Protein AF-M7A2A1-F1 (afdb_monomer_lite)

Structure (mmCIF, N/CA/C/O backbone):
data_AF-M7A2A1-F1
#
_entry.id   AF-M7A2A1-F1
#
loop_
_atom_site.group_PDB
_atom_site.id
_atom_site.type_symbol
_atom_site.label_atom_id
_atom_site.label_alt_id
_atom_site.label_comp_id
_atom_site.label_asym_id
_atom_site.label_entity_id
_atom_site.label_seq_id
_atom_site.pdbx_PDB_ins_code
_atom_site.Cartn_x
_atom_site.Cartn_y
_atom_site.Cartn_z
_atom_site.occupancy
_atom_site.B_iso_or_equiv
_atom_site.auth_seq_id
_atom_site.auth_comp_id
_atom_site.auth_asym_id
_atom_site.auth_atom_id
_atom_site.pdbx_PDB_model_num
ATOM 1 N N . MET A 1 1 ? 8.200 -0.611 -2.852 1.00 81.50 1 MET A N 1
ATOM 2 C CA . MET A 1 1 ? 7.962 -1.422 -4.063 1.00 81.50 1 MET A CA 1
ATOM 3 C C . MET A 1 1 ? 6.637 -2.136 -3.879 1.00 81.50 1 MET A C 1
ATOM 5 O O . MET A 1 1 ? 6.452 -2.729 -2.826 1.00 81.50 1 MET A O 1
ATOM 9 N N . ILE A 1 2 ? 5.703 -1.992 -4.819 1.00 90.38 2 ILE A N 1
ATOM 10 C CA . ILE A 1 2 ? 4.369 -2.608 -4.728 1.00 90.38 2 ILE A CA 1
ATOM 11 C C . ILE A 1 2 ? 4.461 -4.024 -5.302 1.00 90.38 2 ILE A C 1
ATOM 13 O O . ILE A 1 2 ? 5.029 -4.198 -6.383 1.00 90.38 2 ILE A O 1
ATOM 17 N N . THR A 1 3 ? 3.926 -5.014 -4.589 1.00 93.75 3 THR A N 1
ATOM 18 C CA . THR A 1 3 ? 3.942 -6.421 -5.009 1.00 93.75 3 THR A CA 1
ATOM 19 C C . THR A 1 3 ? 2.561 -7.057 -4.943 1.00 93.75 3 THR A C 1
ATOM 21 O O . THR A 1 3 ? 1.727 -6.653 -4.134 1.00 93.75 3 THR A O 1
ATOM 24 N N . ASP A 1 4 ? 2.332 -8.072 -5.774 1.00 93.44 4 ASP A N 1
ATOM 25 C CA . ASP A 1 4 ? 1.143 -8.920 -5.681 1.00 93.44 4 ASP A CA 1
ATOM 26 C C . ASP A 1 4 ? 1.227 -9.913 -4.500 1.00 93.44 4 ASP A C 1
ATOM 28 O O . ASP A 1 4 ? 2.228 -9.988 -3.782 1.00 93.44 4 ASP A O 1
ATOM 32 N N . TYR A 1 5 ? 0.176 -10.718 -4.316 1.00 94.94 5 TYR A N 1
ATOM 33 C CA . TYR A 1 5 ? 0.100 -11.737 -3.259 1.00 94.94 5 TYR A CA 1
ATOM 34 C C . TYR A 1 5 ? 1.125 -12.879 -3.405 1.00 94.94 5 TYR A C 1
ATOM 36 O O . TYR A 1 5 ? 1.307 -13.662 -2.476 1.00 94.94 5 TYR A O 1
ATOM 44 N N . LYS A 1 6 ? 1.785 -12.993 -4.563 1.00 95.44 6 LYS A N 1
ATOM 45 C CA . LYS A 1 6 ? 2.850 -13.966 -4.851 1.00 95.44 6 LYS A CA 1
ATOM 46 C C . LYS A 1 6 ? 4.244 -13.337 -4.756 1.00 95.44 6 LYS A C 1
ATOM 48 O O . LYS A 1 6 ? 5.228 -14.012 -5.055 1.00 95.44 6 LYS A O 1
ATOM 53 N N . GLY A 1 7 ? 4.341 -12.068 -4.359 1.00 94.69 7 GLY A N 1
ATOM 54 C CA . GLY A 1 7 ? 5.600 -11.338 -4.259 1.00 94.69 7 GLY A CA 1
ATOM 55 C C . GLY A 1 7 ? 6.168 -10.872 -5.603 1.00 94.69 7 GLY A C 1
ATOM 56 O O . GLY A 1 7 ? 7.340 -10.516 -5.662 1.00 94.69 7 GLY A O 1
ATOM 57 N N . ASN A 1 8 ? 5.391 -10.861 -6.689 1.00 95.56 8 ASN A N 1
ATOM 58 C CA . ASN A 1 8 ? 5.831 -10.287 -7.962 1.00 95.56 8 ASN A CA 1
ATOM 59 C C . ASN A 1 8 ? 5.735 -8.759 -7.920 1.00 95.56 8 ASN A C 1
ATOM 61 O O . ASN A 1 8 ? 4.763 -8.202 -7.415 1.00 95.56 8 ASN A O 1
ATOM 65 N N . ALA A 1 9 ? 6.723 -8.082 -8.493 1.00 94.38 9 ALA A N 1
ATOM 66 C CA . ALA A 1 9 ? 6.800 -6.633 -8.593 1.00 94.38 9 ALA A CA 1
ATOM 67 C C . ALA A 1 9 ? 5.770 -6.069 -9.569 1.00 94.38 9 ALA A C 1
ATOM 69 O O . ALA A 1 9 ? 5.735 -6.493 -10.725 1.00 94.38 9 ALA A O 1
ATOM 70 N N . LEU A 1 10 ? 5.027 -5.043 -9.161 1.00 95.31 10 LEU A N 1
ATOM 71 C CA . LEU A 1 10 ? 4.286 -4.214 -10.106 1.00 95.31 10 LEU A CA 1
ATOM 72 C C . LEU A 1 10 ? 5.265 -3.394 -10.963 1.00 95.31 10 LEU A C 1
ATOM 74 O O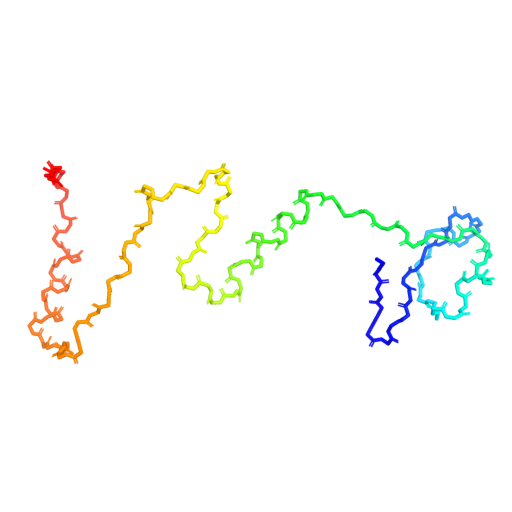 . LEU A 1 10 ? 6.208 -2.775 -10.449 1.00 95.31 10 LEU A O 1
ATOM 78 N N . ARG A 1 11 ? 5.035 -3.385 -12.275 1.00 94.06 11 ARG A N 1
ATOM 79 C CA . ARG A 1 11 ? 5.801 -2.626 -13.267 1.00 94.06 11 ARG A CA 1
ATOM 80 C C . ARG A 1 11 ? 4.871 -1.958 -14.265 1.00 94.06 11 ARG A C 1
ATOM 82 O O . ARG A 1 11 ? 3.788 -2.466 -14.541 1.00 94.06 11 ARG A O 1
ATOM 89 N N . VAL A 1 12 ? 5.316 -0.831 -14.812 1.00 94.81 12 VAL A N 1
ATOM 90 C CA . VAL A 1 12 ? 4.640 -0.115 -15.900 1.00 94.81 12 VAL A CA 1
ATOM 91 C C . VAL A 1 12 ? 5.642 0.184 -17.006 1.00 94.81 12 VAL A C 1
ATOM 93 O O . VAL A 1 12 ? 6.738 0.681 -16.739 1.00 94.81 12 VAL A O 1
ATOM 96 N N . THR A 1 13 ? 5.275 -0.109 -18.247 1.00 94.56 13 THR A N 1
ATOM 97 C CA . THR A 1 13 ? 6.048 0.222 -19.454 1.00 94.56 13 THR A CA 1
ATOM 98 C C . THR A 1 13 ? 6.109 1.740 -19.671 1.00 94.56 13 THR A C 1
ATOM 100 O O . THR A 1 13 ? 5.080 2.419 -19.702 1.00 94.56 13 THR A O 1
ATOM 103 N N . ARG A 1 14 ? 7.316 2.305 -19.836 1.00 93.44 14 ARG A N 1
ATOM 104 C CA . ARG A 1 14 ? 7.498 3.764 -19.996 1.00 93.44 14 ARG A CA 1
ATOM 105 C C . ARG A 1 14 ? 7.547 4.239 -21.439 1.00 93.44 14 ARG A C 1
ATOM 107 O O . ARG A 1 14 ? 7.420 5.442 -21.649 1.00 93.44 14 ARG A O 1
ATOM 114 N N . TYR A 1 15 ? 7.735 3.339 -22.402 1.00 92.25 15 TYR A N 1
ATOM 115 C CA . TYR A 1 15 ? 7.834 3.653 -23.832 1.00 92.25 15 TYR A CA 1
ATOM 116 C C . TYR A 1 15 ? 7.210 2.541 -24.698 1.00 92.25 15 TYR A C 1
ATOM 118 O O . TYR A 1 15 ? 6.840 1.484 -24.188 1.00 92.25 15 TYR A O 1
ATOM 126 N N . GLY A 1 16 ? 7.110 2.774 -26.011 1.00 92.25 16 GLY A N 1
ATOM 127 C CA . GLY A 1 16 ? 6.620 1.795 -26.991 1.00 92.25 16 GLY A CA 1
ATOM 128 C C . GLY A 1 16 ? 5.097 1.772 -27.163 1.00 92.25 16 GLY A C 1
ATOM 129 O O . GLY A 1 16 ? 4.374 2.565 -26.568 1.00 92.25 16 GLY A O 1
ATOM 130 N N . SER A 1 17 ? 4.604 0.851 -27.995 1.00 91.50 17 SER A N 1
ATOM 131 C CA . SER A 1 17 ? 3.174 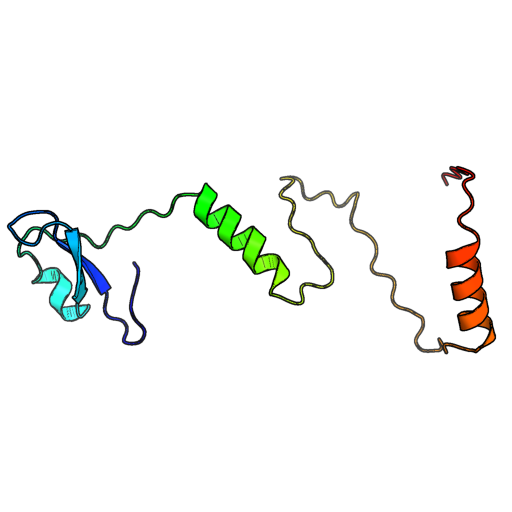0.717 -28.329 1.00 91.50 17 SER A CA 1
ATOM 132 C C . SER A 1 17 ? 2.293 0.355 -27.132 1.00 91.50 17 SER A C 1
ATOM 134 O O . SER A 1 17 ? 1.123 0.718 -27.099 1.00 91.50 17 SER A O 1
ATOM 136 N N . ASN A 1 18 ? 2.866 -0.315 -26.133 1.00 89.88 18 ASN A N 1
ATOM 137 C CA . ASN A 1 18 ? 2.183 -0.699 -24.900 1.00 89.88 18 ASN A CA 1
ATOM 138 C C . ASN A 1 18 ? 2.439 0.298 -23.764 1.00 89.88 18 ASN A C 1
ATOM 140 O O . ASN A 1 18 ? 2.483 -0.114 -22.610 1.00 89.88 18 ASN A O 1
ATOM 144 N N . TRP A 1 19 ? 2.694 1.574 -24.059 1.00 93.56 19 TRP A N 1
ATOM 145 C CA . TRP A 1 19 ? 2.956 2.600 -23.047 1.00 93.56 19 TRP A CA 1
ATOM 146 C C . TRP A 1 19 ? 1.870 2.642 -21.961 1.00 93.56 19 TRP A C 1
ATOM 148 O O . TRP A 1 19 ? 0.679 2.633 -22.266 1.00 93.56 19 TRP A O 1
ATOM 158 N N . GLY A 1 20 ? 2.279 2.687 -20.691 1.00 91.81 20 GLY A N 1
ATOM 159 C CA . GLY A 1 20 ? 1.354 2.754 -19.557 1.00 91.81 20 GLY A CA 1
ATOM 160 C C . GLY A 1 20 ? 0.707 1.419 -19.166 1.00 91.81 20 GLY A C 1
ATOM 161 O O . GLY A 1 20 ? -0.036 1.376 -18.187 1.00 91.81 20 GLY A O 1
ATOM 162 N N . ALA A 1 21 ? 1.000 0.321 -19.868 1.00 94.44 21 ALA A N 1
ATOM 163 C CA . ALA A 1 21 ? 0.506 -1.002 -19.504 1.00 94.44 21 ALA A CA 1
ATOM 164 C C . ALA A 1 21 ? 1.170 -1.501 -18.209 1.00 94.44 21 ALA A C 1
ATOM 166 O O . ALA A 1 21 ? 2.397 -1.614 -18.114 1.00 94.44 21 ALA A O 1
ATOM 167 N N . ALA A 1 22 ? 0.343 -1.817 -17.211 1.00 94.06 22 ALA A N 1
ATOM 168 C CA . ALA A 1 22 ? 0.784 -2.377 -15.941 1.00 94.06 22 ALA A CA 1
ATOM 169 C C . ALA A 1 22 ? 0.858 -3.910 -15.999 1.00 94.06 22 ALA A C 1
ATOM 171 O O . ALA A 1 22 ? -0.026 -4.562 -16.555 1.00 94.06 22 ALA A O 1
ATOM 172 N N . TYR A 1 23 ? 1.892 -4.491 -15.394 1.00 94.12 23 TYR A N 1
ATOM 173 C CA . TYR A 1 23 ? 2.079 -5.940 -15.305 1.00 94.12 23 TYR A CA 1
ATOM 174 C C . TYR A 1 23 ? 2.853 -6.332 -14.040 1.00 94.12 23 TYR A C 1
ATOM 176 O O . TYR A 1 23 ? 3.487 -5.497 -13.393 1.00 94.12 23 TYR A O 1
ATOM 184 N N . ALA A 1 24 ? 2.792 -7.615 -13.680 1.00 95.44 24 ALA A N 1
ATOM 185 C CA . ALA A 1 24 ? 3.524 -8.178 -12.551 1.00 95.44 24 ALA A CA 1
ATOM 186 C C . ALA A 1 24 ? 4.733 -8.990 -13.042 1.00 95.44 24 ALA A C 1
ATOM 188 O O . ALA A 1 24 ? 4.594 -9.846 -13.917 1.00 95.44 24 ALA A O 1
ATOM 189 N N . ALA A 1 25 ? 5.913 -8.747 -12.470 1.00 94.31 25 ALA A N 1
ATOM 190 C CA . ALA A 1 25 ? 7.159 -9.415 -12.840 1.00 94.31 25 ALA A CA 1
ATOM 191 C C . ALA A 1 25 ? 7.817 -10.094 -11.633 1.00 94.31 25 ALA A C 1
ATOM 193 O O . ALA A 1 25 ? 7.856 -9.542 -10.534 1.00 94.31 25 ALA A O 1
ATOM 194 N N . LYS A 1 26 ? 8.390 -11.285 -11.833 1.00 95.06 26 LYS A N 1
ATOM 195 C CA . LYS A 1 26 ? 9.159 -11.967 -10.781 1.00 95.06 26 LYS A CA 1
ATOM 196 C C . LYS A 1 26 ? 10.355 -11.116 -10.359 1.00 95.06 26 LYS A C 1
ATOM 198 O O . LYS A 1 26 ? 11.055 -10.587 -11.221 1.00 95.06 26 LYS A O 1
ATOM 203 N N . LEU A 1 27 ? 10.650 -11.068 -9.057 1.00 92.69 27 LEU A N 1
ATOM 204 C CA . LEU A 1 27 ? 11.814 -10.338 -8.533 1.00 92.69 27 LEU A CA 1
ATOM 205 C C . LEU A 1 27 ? 13.127 -10.766 -9.206 1.00 92.69 27 LEU A C 1
ATOM 207 O O . LEU A 1 27 ? 13.926 -9.920 -9.592 1.00 92.69 27 LEU A O 1
ATOM 211 N N . SER A 1 28 ? 13.305 -12.070 -9.432 1.00 93.94 28 SER A N 1
ATOM 212 C CA . SER A 1 28 ? 14.488 -12.633 -10.098 1.00 93.94 28 SER A CA 1
ATOM 213 C C . SER A 1 28 ? 14.633 -12.245 -11.574 1.00 93.94 28 SER A C 1
ATOM 215 O O . SER A 1 28 ? 15.686 -12.471 -12.165 1.00 93.94 28 SER A O 1
ATOM 217 N N . TYR A 1 29 ? 13.589 -11.681 -12.188 1.00 92.69 29 TYR A N 1
ATOM 218 C CA . TYR A 1 29 ? 13.606 -11.226 -13.575 1.00 92.69 29 TYR A CA 1
ATOM 219 C C . TYR A 1 29 ? 13.834 -9.712 -13.705 1.00 92.69 29 TYR A C 1
ATOM 221 O O . TYR A 1 29 ? 14.124 -9.245 -14.799 1.00 92.69 29 TYR A O 1
ATOM 229 N N . LEU A 1 30 ? 13.766 -8.930 -12.618 1.00 90.62 30 LEU A N 1
ATOM 230 C CA . LEU A 1 30 ? 13.773 -7.460 -12.702 1.00 90.62 30 LEU A CA 1
ATOM 231 C C . LEU A 1 30 ? 15.047 -6.875 -13.309 1.00 90.62 30 LEU A C 1
ATOM 233 O O . LEU A 1 30 ? 14.961 -5.864 -13.998 1.00 90.62 30 LEU A O 1
ATOM 237 N N . GLU A 1 31 ? 16.199 -7.507 -13.078 1.00 88.94 31 GLU A N 1
ATOM 238 C CA . GLU A 1 31 ? 17.475 -7.095 -13.680 1.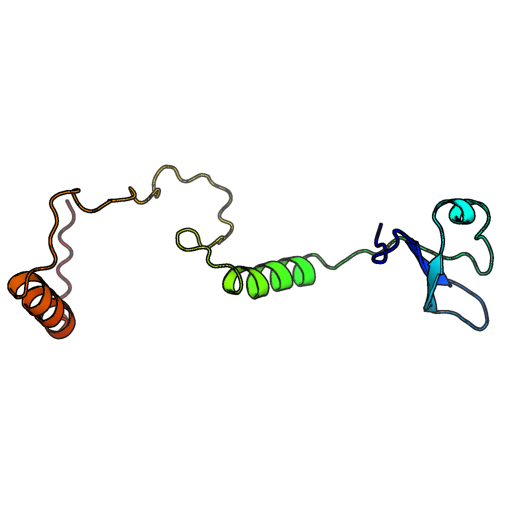00 88.94 31 GLU A CA 1
ATOM 239 C C . GLU A 1 31 ? 17.490 -7.291 -15.200 1.00 88.94 31 GLU A C 1
ATOM 241 O O . GLU A 1 31 ? 18.154 -6.555 -15.925 1.00 88.94 31 GLU A O 1
ATOM 246 N N . LYS A 1 32 ? 16.739 -8.282 -15.689 1.00 93.25 32 LYS A N 1
ATOM 247 C CA . LYS A 1 32 ? 16.638 -8.634 -17.111 1.00 93.25 32 LYS A CA 1
ATOM 248 C C . LYS A 1 32 ? 15.472 -7.925 -17.800 1.00 93.25 32 LYS A C 1
ATOM 250 O O . LYS A 1 32 ? 15.413 -7.901 -19.026 1.00 93.25 32 LYS A O 1
ATOM 255 N N . ASP A 1 33 ? 14.561 -7.347 -17.024 1.00 89.94 33 ASP A N 1
ATOM 256 C CA . ASP A 1 33 ? 13.358 -6.679 -17.502 1.00 89.94 33 ASP A CA 1
ATOM 257 C C . ASP A 1 33 ? 13.650 -5.232 -17.934 1.00 89.94 33 ASP A C 1
ATOM 259 O O . ASP A 1 33 ? 13.362 -4.259 -17.227 1.00 89.94 33 ASP A O 1
ATOM 263 N N . THR A 1 34 ? 14.288 -5.101 -19.096 1.00 90.75 34 THR A N 1
ATOM 264 C CA . THR A 1 34 ? 14.726 -3.817 -19.671 1.00 90.75 34 THR A CA 1
ATOM 265 C C . THR A 1 34 ? 13.869 -3.360 -20.852 1.00 90.75 34 THR A C 1
ATOM 267 O O . THR A 1 34 ? 13.954 -2.203 -21.277 1.00 90.75 34 THR A O 1
ATOM 270 N N . THR A 1 35 ? 13.007 -4.235 -21.374 1.00 87.12 35 THR A N 1
ATOM 271 C CA . THR A 1 35 ? 12.151 -3.959 -22.530 1.00 87.12 35 THR A CA 1
ATOM 272 C C . THR A 1 35 ? 11.207 -2.791 -22.248 1.00 87.12 35 THR A C 1
ATOM 274 O O . THR A 1 35 ? 10.499 -2.788 -21.248 1.00 87.12 35 THR A O 1
ATOM 277 N N . ASN A 1 36 ? 11.161 -1.794 -23.140 1.00 87.94 36 ASN A N 1
ATOM 278 C CA . ASN A 1 36 ? 10.313 -0.598 -22.997 1.00 87.94 36 ASN A CA 1
ATOM 279 C C . ASN A 1 36 ? 10.578 0.233 -21.720 1.00 87.94 36 ASN A C 1
ATOM 281 O O . ASN A 1 36 ? 9.709 0.990 -21.273 1.00 87.94 36 ASN A O 1
ATOM 285 N N . SER A 1 37 ? 11.780 0.087 -21.148 1.00 88.50 37 SER A N 1
ATOM 286 C CA . SER A 1 37 ? 12.286 0.809 -19.972 1.00 88.50 37 SER A CA 1
ATOM 287 C C . SER A 1 37 ? 11.277 0.875 -18.815 1.00 88.50 37 SER A C 1
ATOM 289 O O . SER A 1 37 ? 10.855 1.968 -18.432 1.00 88.50 37 SER A O 1
ATOM 291 N N . PRO A 1 38 ? 10.843 -0.264 -18.253 1.00 88.94 38 PRO A N 1
ATOM 292 C CA . PRO A 1 38 ? 9.739 -0.272 -17.306 1.00 88.94 38 PRO A CA 1
ATOM 293 C C . PRO A 1 38 ? 10.126 0.370 -15.965 1.00 88.94 38 PRO A C 1
ATOM 295 O O . PRO A 1 38 ? 11.292 0.355 -15.572 1.00 88.94 38 PRO A O 1
ATOM 298 N N . THR A 1 39 ? 9.143 0.901 -15.234 1.00 89.62 39 THR A N 1
ATOM 299 C CA . THR A 1 39 ? 9.320 1.467 -13.884 1.00 89.62 39 THR A CA 1
ATOM 300 C C . THR A 1 39 ? 8.531 0.702 -12.828 1.00 89.62 39 THR A C 1
ATOM 302 O O . THR A 1 39 ? 7.399 0.286 -13.067 1.00 89.62 39 THR A O 1
ATOM 305 N N . SER A 1 40 ? 9.122 0.573 -11.639 1.00 84.19 40 SER A N 1
ATOM 306 C CA . SER A 1 40 ? 8.455 0.145 -10.397 1.00 84.19 40 SER A CA 1
ATOM 307 C C . SER A 1 40 ? 8.380 1.267 -9.354 1.00 84.19 40 SER A C 1
ATOM 309 O O . SER A 1 40 ? 8.036 1.018 -8.194 1.00 84.19 40 SER A O 1
ATOM 311 N N . LEU A 1 41 ? 8.753 2.495 -9.730 1.00 85.50 41 LEU A N 1
ATOM 312 C CA . LEU A 1 41 ? 8.663 3.654 -8.852 1.00 85.50 41 LEU A CA 1
ATOM 313 C C . LEU A 1 41 ? 7.242 4.208 -8.904 1.00 85.50 41 LEU A C 1
ATOM 315 O O . LEU A 1 41 ? 6.858 4.878 -9.860 1.00 85.50 41 LEU A O 1
ATOM 319 N N . PHE A 1 42 ? 6.489 3.933 -7.847 1.00 86.38 42 PHE A N 1
ATOM 320 C CA . PHE A 1 42 ? 5.163 4.489 -7.626 1.00 86.38 42 PHE A CA 1
ATOM 321 C C . PHE A 1 42 ? 5.243 5.454 -6.452 1.00 86.38 42 PHE A C 1
ATOM 323 O O . PHE A 1 42 ? 5.684 5.079 -5.365 1.00 86.38 42 PHE A O 1
ATOM 330 N N . ILE A 1 43 ? 4.829 6.695 -6.686 1.00 83.88 43 ILE A N 1
ATOM 331 C CA . ILE A 1 43 ? 4.726 7.722 -5.654 1.00 83.88 43 ILE A CA 1
ATOM 332 C C . ILE A 1 43 ? 3.237 7.932 -5.415 1.00 83.88 43 ILE A C 1
ATOM 334 O O . ILE A 1 43 ? 2.503 8.309 -6.325 1.00 83.88 43 ILE A O 1
ATOM 338 N N . VAL A 1 44 ? 2.789 7.647 -4.198 1.00 82.38 44 VAL A N 1
ATOM 339 C CA . VAL A 1 44 ? 1.420 7.938 -3.772 1.00 82.38 44 VAL A CA 1
ATOM 340 C C . VAL A 1 44 ? 1.400 9.369 -3.247 1.00 82.38 44 VAL A C 1
ATOM 342 O O . VAL A 1 44 ? 2.269 9.739 -2.456 1.00 82.38 44 VAL A O 1
ATOM 345 N N . ASN A 1 45 ? 0.430 10.177 -3.685 1.00 89.94 45 ASN A N 1
ATOM 346 C CA . ASN A 1 45 ? 0.256 11.524 -3.146 1.00 89.94 45 ASN A CA 1
ATOM 347 C C . ASN A 1 45 ? 0.021 11.436 -1.625 1.00 89.94 45 ASN A C 1
ATOM 349 O O . ASN A 1 45 ? -0.784 10.623 -1.165 1.00 89.94 45 ASN A O 1
ATOM 353 N N . LYS A 1 46 ? 0.717 12.275 -0.851 1.00 87.69 46 LYS A N 1
ATOM 354 C CA . LYS A 1 46 ? 0.549 12.368 0.600 1.00 87.69 46 LYS A CA 1
ATOM 355 C C . LYS A 1 46 ? -0.906 12.630 0.989 1.00 87.69 46 LYS A C 1
ATOM 357 O O . LYS A 1 46 ? -1.380 11.981 1.914 1.00 87.69 46 LYS A O 1
ATOM 362 N N . ASP A 1 47 ? -1.624 13.465 0.243 1.00 90.00 47 ASP A N 1
ATOM 363 C CA . ASP A 1 47 ? -3.031 13.763 0.533 1.00 90.00 47 ASP A CA 1
ATOM 364 C C . ASP A 1 47 ? -3.916 12.525 0.360 1.00 90.00 47 ASP A C 1
ATOM 366 O O . ASP A 1 47 ? -4.791 12.256 1.177 1.00 90.00 47 ASP A O 1
ATOM 370 N N . LEU A 1 48 ? -3.644 11.712 -0.667 1.00 88.19 48 LEU A N 1
ATOM 371 C CA . LEU A 1 48 ? -4.355 10.452 -0.893 1.00 88.19 48 LEU A CA 1
ATOM 372 C C . LEU A 1 48 ? -4.041 9.434 0.210 1.00 88.19 48 LEU A C 1
ATOM 374 O O . LEU A 1 48 ? -4.928 8.711 0.667 1.00 88.19 48 LEU A O 1
ATOM 378 N N . LEU A 1 49 ? -2.783 9.380 0.652 1.00 85.62 49 LEU A N 1
ATOM 379 C CA . LEU A 1 49 ? -2.358 8.519 1.751 1.00 85.62 49 LEU A CA 1
ATOM 380 C C . LEU A 1 49 ? -3.013 8.937 3.075 1.00 85.62 49 LEU A C 1
ATOM 382 O O . LEU A 1 49 ? -3.477 8.080 3.826 1.00 85.62 49 LEU A O 1
ATOM 386 N N . ASP A 1 50 ? -3.075 10.238 3.350 1.00 84.25 50 ASP A N 1
ATOM 387 C CA . ASP A 1 50 ? -3.685 10.788 4.560 1.00 84.25 50 ASP A C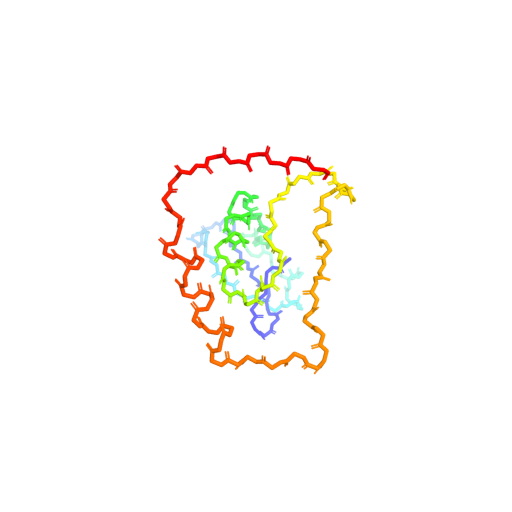A 1
ATOM 388 C C . ASP A 1 50 ? -5.212 10.623 4.538 1.00 84.25 50 ASP A C 1
ATOM 390 O O . ASP A 1 50 ? -5.788 10.192 5.535 1.00 84.25 50 ASP A O 1
ATOM 394 N N . TRP A 1 51 ? -5.865 10.828 3.390 1.00 84.56 51 TRP A N 1
ATOM 395 C CA . TRP A 1 51 ? -7.289 10.528 3.211 1.00 84.56 51 TRP A CA 1
ATOM 396 C C . TRP A 1 51 ? -7.601 9.036 3.384 1.00 84.56 51 TRP A C 1
ATOM 398 O O . TRP A 1 51 ? -8.575 8.674 4.044 1.00 84.56 51 TRP A O 1
ATOM 408 N N . THR A 1 52 ? -6.757 8.148 2.850 1.00 84.88 52 THR A N 1
ATOM 409 C CA . THR A 1 52 ? -6.921 6.697 3.038 1.00 84.88 52 THR A CA 1
ATOM 410 C C . THR A 1 52 ? -6.789 6.330 4.514 1.00 84.88 52 THR A C 1
ATOM 412 O O . THR A 1 52 ? -7.589 5.555 5.028 1.00 84.88 52 THR A O 1
ATOM 415 N N . ARG A 1 53 ? -5.825 6.913 5.238 1.00 80.44 53 ARG A N 1
ATOM 416 C CA . ARG A 1 53 ? -5.694 6.716 6.693 1.00 80.44 53 ARG A CA 1
ATOM 417 C C . ARG A 1 53 ? -6.915 7.221 7.449 1.00 80.44 53 ARG A C 1
ATOM 419 O O . ARG A 1 53 ? -7.386 6.517 8.327 1.00 80.44 53 ARG A O 1
ATOM 426 N N . TYR A 1 54 ? -7.427 8.394 7.087 1.00 79.81 54 TYR A N 1
ATOM 427 C CA . TYR A 1 54 ? -8.614 8.985 7.705 1.00 79.81 54 TYR A CA 1
ATOM 428 C C . TYR A 1 54 ? -9.874 8.135 7.479 1.00 79.81 54 TYR A C 1
ATOM 430 O O . TYR A 1 54 ? -10.626 7.858 8.403 1.00 79.81 54 TYR A O 1
ATOM 438 N N . THR A 1 55 ? -10.092 7.655 6.256 1.00 80.00 55 THR A N 1
ATOM 439 C CA . THR A 1 55 ? -11.263 6.819 5.936 1.00 80.00 55 THR A CA 1
ATOM 440 C C . THR A 1 55 ? -11.153 5.399 6.488 1.00 80.00 55 THR A C 1
ATOM 442 O O . THR A 1 55 ? -12.163 4.787 6.821 1.00 80.00 55 THR A O 1
ATOM 445 N N . THR A 1 56 ? -9.937 4.863 6.619 1.00 75.12 56 THR A N 1
ATOM 446 C CA . THR A 1 56 ? -9.713 3.533 7.208 1.00 75.12 56 THR A CA 1
ATOM 447 C C . THR A 1 56 ? -9.596 3.553 8.730 1.00 75.12 56 THR A C 1
ATOM 449 O O . THR A 1 56 ? -9.808 2.509 9.346 1.00 75.12 56 THR A O 1
ATOM 452 N N . SER A 1 57 ? -9.319 4.704 9.357 1.00 62.38 57 SER A N 1
ATOM 453 C CA . SER A 1 57 ? -9.275 4.813 10.820 1.00 62.38 57 SER A CA 1
ATOM 454 C C . SER A 1 57 ? -10.631 4.569 11.477 1.00 62.38 57 SER A C 1
ATOM 456 O O . SER A 1 57 ? -10.658 4.080 12.599 1.00 62.38 57 SER A O 1
ATOM 458 N N . ASP A 1 58 ? -11.736 4.802 10.765 1.00 55.56 58 ASP A N 1
ATOM 459 C CA . ASP A 1 58 ? -13.088 4.493 11.257 1.00 55.56 58 ASP A CA 1
ATOM 460 C C . ASP A 1 58 ? -13.468 3.009 11.087 1.00 55.56 58 ASP A C 1
ATOM 462 O O . ASP A 1 58 ? -14.421 2.530 11.700 1.00 55.56 58 ASP A O 1
ATOM 466 N N . LEU A 1 59 ? -12.727 2.250 10.267 1.00 58.84 59 LEU A N 1
ATOM 467 C CA . LEU A 1 59 ? -12.996 0.828 9.999 1.00 58.84 59 LEU A CA 1
ATOM 468 C C . LEU A 1 59 ? -12.326 -0.108 11.017 1.00 58.84 59 LEU A C 1
ATOM 470 O O . LEU A 1 59 ? -12.646 -1.299 11.075 1.00 58.84 59 LEU A O 1
ATOM 474 N N . GLY A 1 60 ? -11.411 0.415 11.834 1.00 49.91 60 GLY A N 1
ATOM 475 C CA . GLY A 1 60 ? -10.883 -0.270 13.003 1.00 49.91 60 GLY A CA 1
ATOM 476 C C . GLY A 1 60 ? -11.676 0.131 14.239 1.00 49.91 60 GLY A C 1
ATOM 477 O O . GLY A 1 60 ? -11.936 1.306 14.459 1.00 49.91 60 GLY A O 1
ATOM 478 N N . LYS A 1 61 ? -12.008 -0.827 15.105 1.00 48.47 61 LYS A N 1
ATOM 479 C CA . LYS A 1 61 ? -12.422 -0.554 16.489 1.00 48.47 61 LYS A CA 1
ATOM 480 C C . LYS A 1 61 ? -11.267 0.080 17.284 1.00 48.47 61 LYS A C 1
ATOM 482 O O . LYS A 1 61 ? -10.753 -0.524 18.221 1.00 48.47 61 LYS A O 1
ATOM 487 N N . THR A 1 62 ? -10.823 1.278 16.921 1.00 47.50 62 THR A N 1
ATOM 488 C CA . THR A 1 62 ? -9.961 2.116 17.755 1.00 47.50 62 THR A CA 1
ATOM 489 C C . THR A 1 62 ? -10.840 2.916 18.705 1.00 47.50 62 THR A C 1
ATOM 491 O O . THR A 1 62 ? -10.905 4.142 18.653 1.00 47.50 62 THR A O 1
ATOM 494 N N . GLU A 1 63 ? -11.526 2.213 19.606 1.00 49.25 63 GLU A N 1
ATOM 495 C CA . GLU A 1 63 ? -12.010 2.847 20.825 1.00 49.25 63 GLU A CA 1
ATOM 496 C C . GLU A 1 63 ? -10.792 3.270 21.655 1.00 49.25 63 GLU A C 1
ATOM 498 O O . GLU A 1 63 ? -10.133 2.427 22.253 1.00 49.25 63 GLU A O 1
ATOM 503 N N . GLN A 1 64 ? -10.466 4.568 21.603 1.00 51.78 64 GLN A N 1
ATOM 504 C CA . GLN A 1 64 ? -9.832 5.418 22.636 1.00 51.78 64 GLN A CA 1
ATOM 505 C C . GLN A 1 64 ? -8.960 6.543 22.063 1.00 51.78 64 GLN A C 1
ATOM 507 O O . GLN A 1 64 ? -8.569 7.430 22.823 1.00 51.78 64 GLN A O 1
ATOM 512 N N . TYR A 1 65 ? -8.662 6.568 20.760 1.00 45.09 65 TYR A N 1
ATOM 513 C CA . TYR A 1 65 ? -7.774 7.597 20.215 1.00 45.09 65 TYR A CA 1
ATOM 514 C C . TYR A 1 65 ? -8.124 7.988 18.773 1.00 45.09 65 TYR A C 1
ATOM 516 O O . TYR A 1 65 ? -7.852 7.240 17.840 1.00 45.09 65 TYR A O 1
ATOM 524 N N . CYS A 1 66 ? -8.683 9.192 18.596 1.00 48.44 66 CYS A N 1
ATOM 525 C CA . CYS A 1 66 ? -8.737 9.868 17.298 1.00 48.44 66 CYS A CA 1
ATOM 526 C C . CYS A 1 66 ? -7.353 10.453 16.985 1.00 48.44 66 CYS A C 1
ATOM 528 O O . CYS A 1 66 ? -6.872 11.281 17.767 1.00 48.44 66 CYS A O 1
ATOM 530 N N . PRO A 1 67 ? -6.712 10.118 15.855 1.00 51.28 67 PRO A N 1
ATOM 531 C CA . PRO A 1 67 ? -5.463 10.753 15.487 1.00 51.28 67 PRO A CA 1
ATOM 532 C C . PRO A 1 67 ? -5.772 12.063 14.748 1.00 51.28 67 PRO A C 1
ATOM 534 O O . PRO A 1 67 ? -5.831 12.098 13.523 1.00 51.28 67 PRO A O 1
ATOM 537 N N . ALA A 1 68 ? -5.959 13.159 15.485 1.00 44.41 68 ALA A N 1
ATOM 538 C CA . ALA A 1 68 ? -5.739 14.494 14.929 1.00 44.41 68 ALA A CA 1
ATOM 539 C C . ALA A 1 68 ? -4.261 14.866 15.171 1.00 44.41 68 ALA A C 1
ATOM 541 O O . ALA A 1 68 ? -3.823 14.862 16.326 1.00 44.41 68 ALA A O 1
ATOM 542 N N . PRO A 1 69 ? -3.461 15.148 14.127 1.00 43.59 69 PRO A N 1
ATOM 543 C CA . PRO A 1 69 ? -2.030 15.372 14.266 1.00 43.59 69 PRO A CA 1
ATOM 544 C C . PRO A 1 69 ? -1.775 16.792 14.784 1.00 43.59 69 PRO A C 1
ATOM 546 O O . PRO A 1 69 ? -1.608 17.738 14.021 1.00 43.59 69 PRO A O 1
ATOM 549 N N . GLY A 1 70 ? -1.741 16.945 16.104 1.00 39.28 70 GLY A N 1
ATOM 550 C CA . GLY A 1 70 ? -1.065 18.060 16.754 1.00 39.28 70 GLY A CA 1
ATOM 551 C C . GLY A 1 70 ? 0.331 17.600 17.151 1.00 39.28 70 GLY A C 1
ATOM 552 O O . GLY A 1 70 ? 0.468 16.762 18.036 1.00 39.28 70 GLY A O 1
ATOM 553 N N . ASN A 1 71 ? 1.367 18.123 16.499 1.00 44.41 71 ASN A N 1
ATOM 554 C CA . ASN A 1 71 ? 2.778 17.790 16.735 1.00 44.41 71 ASN A CA 1
ATOM 555 C C . ASN A 1 71 ? 3.317 18.328 18.069 1.00 44.41 71 ASN A C 1
ATOM 557 O O . ASN A 1 71 ? 4.401 18.902 18.118 1.00 44.41 71 ASN A O 1
ATOM 561 N N . GLN A 1 72 ? 2.580 18.154 19.158 1.00 48.59 72 GLN A N 1
ATOM 562 C CA . GLN A 1 72 ? 3.100 18.275 20.505 1.00 48.59 72 GLN A CA 1
ATOM 563 C C . GLN A 1 72 ? 2.464 17.156 21.310 1.00 48.59 72 GLN A C 1
ATOM 565 O O . GLN A 1 72 ? 1.242 17.054 21.395 1.00 48.59 72 GLN A O 1
ATOM 570 N N . ALA A 1 73 ? 3.297 16.299 21.892 1.00 49.72 73 ALA A N 1
ATOM 571 C CA . ALA A 1 73 ? 2.872 15.407 22.951 1.00 49.72 73 ALA A CA 1
ATOM 572 C C . ALA A 1 73 ? 2.401 16.275 24.127 1.00 49.72 73 ALA A C 1
ATOM 574 O O . ALA A 1 73 ? 3.160 16.538 25.056 1.00 49.72 73 ALA A O 1
ATOM 575 N N . SER A 1 74 ? 1.161 16.768 24.077 1.00 50.19 74 SER A N 1
ATOM 576 C CA . SER A 1 74 ? 0.543 17.449 25.200 1.00 50.19 74 SER A CA 1
ATOM 577 C C . SER A 1 74 ? 0.240 16.377 26.240 1.00 50.19 74 SER A C 1
ATOM 579 O O . SER A 1 74 ? -0.857 15.817 26.303 1.00 50.19 74 SER A O 1
ATOM 581 N N . THR A 1 75 ? 1.223 16.075 27.078 1.00 53.53 75 THR A N 1
ATOM 582 C CA . THR A 1 75 ? 1.001 15.412 28.367 1.00 53.53 75 THR A CA 1
ATOM 583 C C . THR A 1 75 ? -0.058 16.150 29.195 1.00 53.53 75 THR A C 1
ATOM 585 O O . THR A 1 75 ? -0.719 15.524 30.015 1.00 53.53 75 THR A O 1
ATOM 588 N N . THR A 1 76 ? -0.300 17.432 28.903 1.00 53.72 76 THR A N 1
ATOM 589 C CA . THR A 1 76 ? -1.334 18.297 29.487 1.00 53.72 76 THR A CA 1
ATOM 590 C C . THR A 1 76 ? -2.777 17.839 29.229 1.00 53.72 76 THR A C 1
ATOM 592 O O . THR A 1 76 ? -3.641 18.079 30.065 1.00 53.72 76 THR A O 1
ATOM 595 N N . HIS A 1 77 ? -3.063 17.152 28.114 1.00 53.97 77 HIS A N 1
ATOM 596 C CA . HIS A 1 77 ? -4.424 16.708 27.760 1.00 53.97 77 HIS A CA 1
ATOM 597 C C . HIS A 1 77 ? -4.563 15.183 27.660 1.00 53.97 77 HIS A C 1
ATOM 599 O O . HIS A 1 77 ? -5.453 14.674 26.975 1.00 53.97 77 HIS A O 1
ATOM 605 N N . LYS A 1 78 ? -3.723 14.416 28.368 1.00 54.34 78 LYS A N 1
ATOM 606 C CA . LYS A 1 78 ? -4.017 12.994 28.589 1.00 54.34 78 LYS A CA 1
ATOM 607 C C . LYS A 1 78 ? -5.238 12.891 29.501 1.00 54.34 78 LYS A C 1
ATOM 609 O O . LYS A 1 78 ? -5.124 13.045 30.715 1.00 54.34 78 LYS A O 1
ATOM 614 N N . ARG A 1 79 ? -6.418 12.612 28.933 1.00 57.84 79 ARG A N 1
ATOM 615 C CA . ARG A 1 79 ? -7.562 12.173 29.744 1.00 57.84 79 ARG A CA 1
ATOM 616 C C . ARG A 1 79 ? -7.139 10.913 30.493 1.00 57.84 79 ARG A C 1
ATOM 618 O O . ARG A 1 79 ? -6.761 9.919 29.878 1.00 57.84 79 ARG A O 1
ATOM 625 N N . ILE A 1 80 ? -7.184 10.979 31.821 1.00 67.69 80 ILE A N 1
ATOM 626 C CA . ILE A 1 80 ? -6.975 9.813 32.675 1.00 67.69 80 ILE A CA 1
ATOM 627 C C . ILE A 1 80 ? -8.059 8.801 32.310 1.00 67.69 80 ILE A C 1
ATOM 629 O O . ILE A 1 80 ? -9.250 9.099 32.433 1.00 67.69 80 ILE A O 1
ATOM 633 N N . SER A 1 81 ? -7.643 7.623 31.848 1.00 62.53 81 SER A N 1
ATOM 634 C CA . SER A 1 81 ? -8.552 6.494 31.685 1.00 62.53 81 SER A CA 1
ATOM 635 C C . SER A 1 81 ? -9.089 6.129 33.066 1.00 62.53 81 SER A C 1
ATOM 637 O O . SER A 1 81 ? -8.326 5.740 33.950 1.00 62.53 81 SER A O 1
ATOM 639 N N . ARG A 1 82 ? -10.390 6.337 33.279 1.00 72.31 82 ARG A N 1
ATOM 640 C CA . ARG A 1 82 ? -11.077 5.954 34.512 1.00 72.31 82 ARG A CA 1
ATOM 641 C C . ARG A 1 82 ? -11.819 4.660 34.236 1.00 72.31 82 ARG A C 1
ATOM 643 O O . ARG A 1 82 ? -12.781 4.651 33.474 1.00 72.31 82 ARG A O 1
ATOM 650 N N . THR A 1 83 ? -11.358 3.576 34.840 1.00 79.81 83 THR A N 1
ATOM 651 C CA . THR A 1 83 ? -12.107 2.324 34.888 1.00 79.81 83 THR A CA 1
ATOM 652 C C . THR A 1 83 ? -13.103 2.386 36.040 1.00 79.81 83 THR A C 1
ATOM 654 O O . THR A 1 83 ? -12.849 3.014 37.071 1.00 79.81 83 THR A O 1
ATOM 657 N N . LEU A 1 84 ? -14.265 1.759 35.862 1.00 83.50 84 LEU A N 1
ATOM 658 C CA . LEU A 1 84 ? -15.205 1.591 36.964 1.00 83.50 84 LEU A CA 1
ATOM 659 C C . LEU A 1 84 ? -14.571 0.684 38.034 1.00 83.50 84 LEU A C 1
ATOM 661 O O . LEU A 1 84 ? -13.818 -0.231 37.683 1.00 83.50 84 LEU A O 1
ATOM 665 N N . PRO A 1 85 ? -14.852 0.915 39.329 1.00 88.00 85 PRO A N 1
ATOM 666 C CA . PRO A 1 85 ? -14.416 0.011 40.383 1.00 88.00 85 PRO A CA 1
ATOM 667 C C . PRO A 1 85 ? -14.876 -1.427 40.091 1.00 88.00 85 PRO A C 1
ATOM 669 O O . PRO A 1 85 ? -15.999 -1.606 39.621 1.00 88.00 85 PRO A O 1
ATOM 672 N N . PRO A 1 86 ? -14.083 -2.461 40.421 1.00 87.44 86 PRO A N 1
ATOM 673 C CA . PRO A 1 86 ? -14.477 -3.858 40.203 1.00 87.44 86 PRO A CA 1
ATOM 674 C C . PRO A 1 86 ? -15.777 -4.267 40.912 1.00 87.44 86 PRO A C 1
ATOM 676 O O . PRO A 1 86 ? -16.437 -5.215 40.506 1.00 87.44 86 PRO A O 1
ATOM 679 N N . SER A 1 87 ? -16.148 -3.552 41.976 1.00 91.44 87 SER A N 1
ATOM 680 C CA . SER A 1 87 ? -17.390 -3.738 42.730 1.00 91.44 87 SER A CA 1
ATOM 681 C C . SER A 1 87 ? -18.599 -3.017 42.124 1.00 91.44 87 SER A C 1
ATOM 683 O O . SER A 1 87 ? -19.693 -3.093 42.685 1.00 91.44 87 SER A O 1
ATOM 685 N N . PHE A 1 88 ? -18.426 -2.285 41.021 1.00 90.00 88 PHE A N 1
ATOM 686 C CA . PHE A 1 88 ? -19.518 -1.559 40.392 1.00 90.00 88 PHE A CA 1
ATOM 687 C C . PHE A 1 88 ? -20.562 -2.532 39.839 1.00 90.00 88 PHE A C 1
ATOM 689 O O . PHE A 1 88 ? -20.252 -3.419 39.045 1.00 90.00 88 PHE A O 1
ATOM 696 N N . GLN A 1 89 ? -21.817 -2.318 40.224 1.00 92.69 89 GLN A N 1
ATOM 697 C CA . GLN A 1 89 ? -22.969 -2.992 39.643 1.00 92.69 89 GLN A CA 1
ATOM 698 C C . GLN A 1 89 ? -23.926 -1.944 39.089 1.00 92.69 89 GLN A C 1
ATOM 700 O O . GLN A 1 89 ? -24.258 -0.967 39.765 1.00 92.69 89 GLN A O 1
ATOM 705 N N . LEU A 1 90 ? -24.380 -2.161 37.856 1.00 90.69 90 LEU A N 1
ATOM 706 C CA . LEU A 1 90 ? -25.394 -1.329 37.224 1.00 90.69 90 LEU A CA 1
ATOM 707 C C . LEU A 1 90 ? -26.768 -1.677 37.815 1.00 90.69 90 LEU A C 1
ATOM 709 O O . LEU A 1 90 ? -27.474 -2.541 37.306 1.00 90.69 90 LEU A O 1
ATOM 713 N N . THR A 1 91 ? -27.112 -1.040 38.931 1.00 95.62 91 THR A N 1
ATOM 714 C CA . THR A 1 91 ? -28.413 -1.211 39.591 1.00 95.62 91 THR A CA 1
ATOM 715 C C . THR A 1 91 ? -29.504 -0.401 38.889 1.00 95.62 91 THR A C 1
ATOM 717 O O . THR A 1 91 ? -29.215 0.569 38.189 1.00 95.62 91 THR A O 1
ATOM 720 N N . GLU A 1 92 ? -30.770 -0.736 39.136 1.00 94.25 92 GLU A N 1
ATOM 721 C CA . GLU A 1 92 ? -31.920 0.001 38.585 1.00 94.25 92 GLU A CA 1
ATOM 722 C C . GLU A 1 92 ? -31.875 1.501 38.928 1.00 94.25 92 GLU A C 1
ATOM 724 O O . GLU A 1 92 ? -32.107 2.360 38.081 1.00 94.25 92 GLU A O 1
ATOM 729 N N . ALA A 1 93 ? -31.456 1.836 40.154 1.00 92.69 93 ALA A N 1
ATOM 730 C CA . ALA A 1 93 ? -31.265 3.222 40.579 1.00 92.69 93 ALA A CA 1
ATOM 731 C C . ALA A 1 93 ? -30.208 3.958 39.733 1.00 92.69 93 ALA A C 1
ATOM 733 O O . ALA A 1 93 ? -30.367 5.142 39.433 1.00 92.69 93 ALA A O 1
ATOM 734 N N . TRP A 1 94 ? -29.137 3.269 39.319 1.00 92.94 94 TRP A N 1
ATOM 735 C CA . TRP A 1 94 ? -28.144 3.829 38.401 1.00 92.94 94 TRP A CA 1
ATOM 736 C C . TRP A 1 94 ? -28.701 4.006 36.989 1.00 92.94 94 TRP A C 1
ATOM 738 O O . TRP A 1 94 ? -28.456 5.047 36.382 1.00 92.94 94 TRP A O 1
ATOM 748 N N . VAL A 1 95 ? -29.465 3.036 36.481 1.00 93.50 95 VAL A N 1
ATOM 749 C CA . VAL A 1 95 ? -30.117 3.121 35.162 1.00 93.50 95 VAL A CA 1
ATOM 750 C C . VAL A 1 95 ? -31.053 4.328 35.105 1.00 93.50 95 VAL A C 1
ATOM 752 O O . VAL A 1 95 ? -30.959 5.146 34.187 1.00 93.50 95 VAL A O 1
ATOM 755 N N . GLN A 1 96 ? -31.893 4.496 36.124 1.00 92.56 96 GLN A N 1
ATOM 756 C CA . GLN A 1 96 ? -32.836 5.605 36.198 1.00 92.56 96 GLN A CA 1
ATOM 757 C C . GLN A 1 96 ? -32.131 6.959 36.336 1.00 92.56 96 GLN A C 1
ATOM 759 O O . GLN A 1 96 ? -32.477 7.909 35.634 1.00 92.56 96 GLN A O 1
ATOM 764 N N . ARG A 1 97 ? -31.066 7.028 37.144 1.00 89.12 97 ARG A N 1
ATOM 765 C CA . ARG A 1 97 ? -30.226 8.227 37.262 1.00 89.12 97 ARG A CA 1
ATOM 766 C C . ARG A 1 97 ? -29.549 8.602 35.942 1.00 89.12 97 ARG A C 1
ATOM 768 O O . ARG A 1 97 ? -29.504 9.778 35.594 1.00 89.12 97 ARG A O 1
ATOM 775 N N . LEU A 1 98 ? -29.018 7.630 35.198 1.00 89.69 98 LEU A N 1
ATOM 776 C CA . LEU A 1 98 ? -28.432 7.876 33.875 1.00 89.69 98 LEU A CA 1
ATOM 777 C C . LEU A 1 98 ? -29.491 8.407 32.900 1.00 89.69 98 LEU A C 1
ATOM 779 O O . LEU A 1 98 ? -29.246 9.389 32.200 1.00 89.69 98 LEU A O 1
ATOM 783 N N . TYR A 1 99 ? -30.687 7.818 32.912 1.00 89.56 99 TYR A N 1
ATOM 784 C CA . TYR A 1 99 ? -31.816 8.277 32.105 1.00 89.56 99 TYR A CA 1
ATOM 785 C C . TYR A 1 99 ? -32.261 9.704 32.471 1.00 89.56 99 TYR A C 1
ATOM 787 O O . TYR A 1 99 ? -32.584 10.503 31.592 1.00 89.56 99 TYR A O 1
ATOM 795 N N . GLU A 1 100 ? -32.236 10.074 33.749 1.00 88.56 100 GLU A N 1
ATOM 796 C CA . GLU A 1 100 ? -32.492 11.446 34.196 1.00 88.56 100 GLU A CA 1
ATOM 797 C C . GLU A 1 100 ? -31.416 12.427 33.726 1.00 88.56 100 GLU A C 1
ATOM 799 O O . GLU A 1 100 ? -31.781 13.451 33.162 1.00 88.56 100 GLU A O 1
ATOM 804 N N . ILE A 1 101 ? -30.123 12.099 33.845 1.00 83.88 101 ILE A N 1
ATOM 805 C CA . ILE A 1 101 ? -29.014 12.952 33.365 1.00 83.88 101 ILE A CA 1
ATOM 806 C C . ILE A 1 101 ? -29.158 13.253 31.868 1.00 83.88 101 ILE A C 1
ATOM 808 O O . ILE A 1 101 ? -29.015 14.398 31.437 1.00 83.88 101 ILE A O 1
ATOM 812 N N . THR A 1 102 ? -29.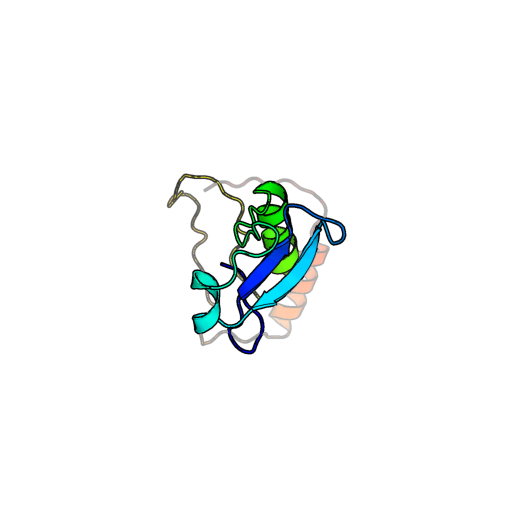480 12.231 31.068 1.00 79.81 102 THR A N 1
ATOM 813 C CA . THR A 1 102 ? -29.673 12.415 29.618 1.00 79.81 102 THR A CA 1
ATOM 814 C C . THR A 1 102 ? -30.865 13.311 29.285 1.00 79.81 102 THR A C 1
ATOM 816 O O . THR A 1 102 ? -30.862 13.974 28.252 1.00 79.81 102 THR A O 1
ATOM 819 N N . ARG A 1 103 ? -31.873 13.369 30.164 1.00 80.44 103 ARG A N 1
ATOM 820 C CA . ARG A 1 103 ? -33.076 14.194 29.988 1.00 80.44 103 ARG A CA 1
ATOM 821 C C . ARG A 1 103 ? -32.986 15.559 30.666 1.00 80.44 103 ARG A C 1
ATOM 823 O O . ARG A 1 103 ? -33.701 16.467 30.263 1.00 80.44 103 ARG A O 1
ATOM 830 N N . SER A 1 104 ? -32.113 15.728 31.658 1.00 69.50 104 SER A N 1
ATOM 831 C CA . SER A 1 104 ? -31.940 16.975 32.410 1.00 69.50 104 SER A CA 1
ATOM 832 C C . SER A 1 104 ? -31.031 17.982 31.708 1.00 69.50 104 SER A C 1
ATOM 834 O O . SER A 1 104 ? -30.715 19.020 32.283 1.00 69.50 104 SER A O 1
ATOM 836 N N . THR A 1 105 ? -30.603 17.710 30.470 1.00 59.31 105 THR A N 1
ATOM 837 C CA . THR A 1 105 ? -29.856 18.676 29.650 1.00 59.31 105 THR A CA 1
ATOM 838 C C . THR A 1 105 ? -30.824 19.698 29.038 1.00 59.31 10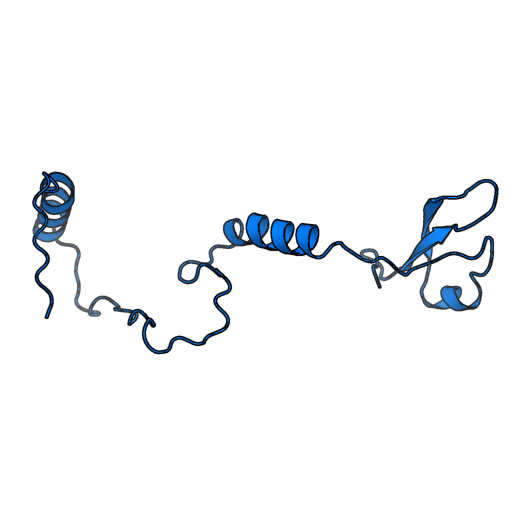5 THR A C 1
ATOM 840 O O . THR A 1 105 ? -30.973 19.808 27.826 1.00 59.31 105 THR A O 1
ATOM 843 N N . SER A 1 106 ? -31.523 20.442 29.895 1.00 54.78 106 SER A N 1
ATOM 844 C CA . SER A 1 106 ? -32.123 21.730 29.553 1.00 54.78 106 SER A CA 1
ATOM 845 C C . SER A 1 106 ? -31.114 22.805 29.950 1.00 54.78 106 SER A C 1
ATOM 847 O O . SER A 1 106 ? -30.793 22.929 31.129 1.00 54.78 106 SER A O 1
ATOM 849 N N . GLY A 1 107 ? -30.570 23.508 28.956 1.00 54.81 107 GLY A N 1
ATOM 850 C CA . GLY A 1 107 ? -29.397 24.375 29.066 1.00 54.81 107 GLY A CA 1
ATOM 851 C C . GLY A 1 107 ? -29.336 25.276 30.301 1.00 54.81 107 GLY A C 1
ATOM 852 O O . GLY A 1 107 ? -30.079 26.247 30.421 1.00 54.81 107 GLY A O 1
ATOM 853 N N . SER A 1 108 ? -28.359 25.007 31.158 1.00 44.41 108 SER A N 1
ATOM 854 C CA . SER A 1 108 ? -27.704 26.032 31.958 1.00 44.41 108 SER A CA 1
ATOM 855 C C . SER A 1 108 ? -26.211 25.727 31.991 1.00 44.41 108 SER A C 1
ATOM 857 O O . SER A 1 108 ? -25.753 24.731 32.552 1.00 44.41 108 SER A O 1
ATOM 859 N N . ASP A 1 109 ? -25.450 26.585 31.318 1.00 49.62 109 ASP A N 1
ATOM 860 C CA . ASP A 1 109 ? -24.005 26.660 31.454 1.00 49.62 109 ASP A CA 1
ATOM 861 C C . ASP A 1 109 ? -23.674 26.932 32.923 1.00 49.62 109 ASP A C 1
ATOM 863 O O . ASP A 1 109 ? -23.783 28.059 33.403 1.00 49.62 109 ASP A O 1
ATOM 867 N N . ILE A 1 110 ? -23.259 25.904 33.658 1.00 41.81 110 ILE A N 1
ATOM 868 C CA . ILE A 1 110 ? -22.530 26.101 34.908 1.00 41.81 110 ILE A CA 1
ATOM 869 C C . ILE A 1 110 ? -21.126 25.563 34.683 1.00 41.81 110 ILE A C 1
ATOM 871 O O . ILE A 1 110 ? -20.789 24.415 34.967 1.00 41.81 110 ILE A O 1
ATOM 875 N N . SER A 1 111 ? -20.303 26.454 34.135 1.00 44.78 111 SER A N 1
ATOM 876 C CA . SER A 1 111 ? -18.859 26.429 34.310 1.00 44.78 111 SER A CA 1
ATOM 877 C C . SER A 1 111 ? -18.557 26.503 35.809 1.00 44.78 111 SER A C 1
ATOM 879 O O . SER A 1 111 ? -18.438 27.588 36.376 1.00 44.78 111 SER A O 1
ATOM 881 N N . SER A 1 112 ? -18.399 25.354 36.457 1.00 35.75 112 SER A N 1
ATOM 882 C CA . SER A 1 112 ? -17.623 25.267 37.692 1.00 35.75 112 SER A CA 1
ATOM 883 C C . SER A 1 112 ? -16.284 24.638 37.356 1.00 35.75 112 SER A C 1
ATOM 885 O O . SER A 1 112 ? -16.130 23.419 37.341 1.00 35.75 112 SER A O 1
ATOM 887 N N . GLY A 1 113 ? -15.326 25.509 37.042 1.00 34.12 113 GLY A N 1
ATOM 888 C CA . GLY A 1 113 ? -13.919 25.170 37.135 1.00 34.12 113 GLY A CA 1
ATOM 889 C C . GLY A 1 113 ? -13.551 24.927 38.596 1.00 34.12 113 GLY A C 1
ATOM 890 O O . GLY A 1 113 ? -13.873 25.744 39.461 1.00 34.12 113 GLY A O 1
ATOM 891 N N . VAL A 1 114 ? -12.882 23.804 38.835 1.00 34.41 114 VAL A N 1
ATOM 892 C CA . VAL A 1 114 ? -11.902 23.602 39.907 1.00 34.41 114 VAL A CA 1
ATOM 893 C C . VAL A 1 114 ? -10.714 22.899 39.272 1.00 34.41 114 VAL A C 1
ATOM 895 O O . VAL A 1 114 ? -10.959 21.949 38.490 1.00 34.41 114 VAL A O 1
#

Foldseek 3Di:
DDADPVRFAWKAQCDDPRHGDIDTHHPVCPVVPCPSHIDRDDDDPPVNVVVVCVVCVVVDPPPPDDDDDDPDPPPVPPDPDDDDPPPDDCDPVNVVVVVCVVVVPPDDDDPDDD

InterPro domains:
  IPR011455 Protein of unknown function DUF1561 [PF07598] (1-109)

Sequence (114 aa):
MITDYKGNALRVTRYGSNWGAAYAAKLSYLEKDTTNSPTSLFIVNKDLLDWTRYTTSDLGKTEQYCPAPGNQASTTHKRISRTLPPSFQLTEAWVQRLYEITRSTSGSDISSGV

pLDDT: mean 77.08, std 19.17, range [34.12, 95.62]

Radius of gyration: 27.68 Å; chains: 1; bounding box: 51×41×71 Å

Organism: NCBI:txid1193029

Secondary structure (DSSP, 8-state):
--B-TT-PEEEE--SSTTTT-EEEE-GGGTTT--TT--B------HHHHHHHHHHHHTTS--TT------SS--GGG-----PPPTT----HHHHHHHHHHHH-----------